Protein AF-A0A4Q3XS67-F1 (afdb_monomer_lite)

Sequence (49 aa):
MSGELITTAQAAEMLGVQPATIYSYVARGVLTRATATSRHEGFALSSQR

pLDDT: mean 82.37, std 18.43, range [44.56, 98.06]

Structure (mmCIF, N/CA/C/O backbone):
data_AF-A0A4Q3XS67-F1
#
_entry.id   AF-A0A4Q3XS67-F1
#
loop_
_atom_site.group_PDB
_atom_site.id
_atom_site.type_symbol
_atom_site.label_atom_id
_atom_site.label_alt_id
_atom_site.label_comp_id
_atom_site.label_asym_id
_atom_site.label_entity_id
_atom_site.label_seq_id
_atom_site.pdbx_PDB_ins_code
_atom_site.Cartn_x
_atom_site.Cartn_y
_atom_site.Cartn_z
_atom_site.occupancy
_atom_site.B_iso_or_equiv
_atom_site.auth_seq_id
_atom_site.auth_comp_id
_atom_site.auth_asym_id
_atom_site.auth_atom_id
_atom_site.pdbx_PDB_model_num
ATOM 1 N N . MET A 1 1 ? 11.442 11.121 -16.957 1.00 44.56 1 MET A N 1
ATOM 2 C CA . MET A 1 1 ? 11.121 11.452 -15.553 1.00 44.56 1 MET A CA 1
ATOM 3 C C . MET A 1 1 ? 11.778 10.409 -14.668 1.00 44.56 1 MET A C 1
ATOM 5 O O . MET A 1 1 ? 11.366 9.259 -14.715 1.00 44.56 1 MET A O 1
ATOM 9 N N . SER A 1 2 ? 12.832 10.764 -13.939 1.00 55.09 2 SER A N 1
ATOM 10 C CA . SER A 1 2 ? 13.411 9.888 -12.916 1.00 55.09 2 SER A CA 1
ATOM 11 C C . SER A 1 2 ? 12.593 10.051 -11.636 1.00 55.09 2 SER A C 1
ATOM 13 O O . SER A 1 2 ? 12.698 11.078 -10.971 1.00 55.09 2 SER A O 1
ATOM 15 N N . GLY A 1 3 ? 11.716 9.089 -11.349 1.00 78.62 3 GLY A N 1
ATOM 16 C CA . GLY A 1 3 ? 11.021 9.015 -10.065 1.00 78.62 3 GLY A CA 1
ATOM 17 C C . GLY A 1 3 ? 11.939 8.406 -9.008 1.00 78.62 3 GLY A C 1
ATOM 18 O O . GLY A 1 3 ? 12.604 7.407 -9.278 1.00 78.62 3 GLY A O 1
ATOM 19 N N . GLU A 1 4 ? 11.987 9.011 -7.825 1.00 88.94 4 GLU A N 1
ATOM 20 C CA . GLU A 1 4 ? 12.672 8.445 -6.663 1.00 88.94 4 GLU A CA 1
ATOM 21 C C . GLU A 1 4 ? 11.806 7.345 -6.032 1.00 88.94 4 GLU A C 1
ATOM 23 O O . GLU A 1 4 ? 10.589 7.494 -5.898 1.00 88.94 4 GLU A O 1
ATOM 28 N N . LEU A 1 5 ? 12.426 6.219 -5.668 1.00 91.88 5 LEU A N 1
ATOM 29 C CA . LEU A 1 5 ? 11.742 5.148 -4.950 1.00 91.88 5 LEU A CA 1
ATOM 30 C C . LEU A 1 5 ? 11.643 5.505 -3.471 1.00 91.88 5 LEU A C 1
ATOM 32 O O . LEU A 1 5 ? 12.645 5.805 -2.830 1.00 91.88 5 LEU A O 1
ATOM 36 N N . ILE A 1 6 ? 10.438 5.392 -2.924 1.00 94.56 6 ILE A N 1
ATOM 37 C CA . ILE A 1 6 ? 10.160 5.642 -1.511 1.00 94.56 6 ILE A CA 1
ATOM 38 C C . ILE A 1 6 ? 9.815 4.347 -0.782 1.00 94.56 6 ILE A C 1
ATOM 40 O O . ILE A 1 6 ? 9.405 3.346 -1.377 1.00 94.56 6 ILE A O 1
ATOM 44 N N . THR A 1 7 ? 9.968 4.370 0.536 1.00 95.00 7 THR A N 1
ATOM 45 C CA . THR A 1 7 ? 9.574 3.253 1.398 1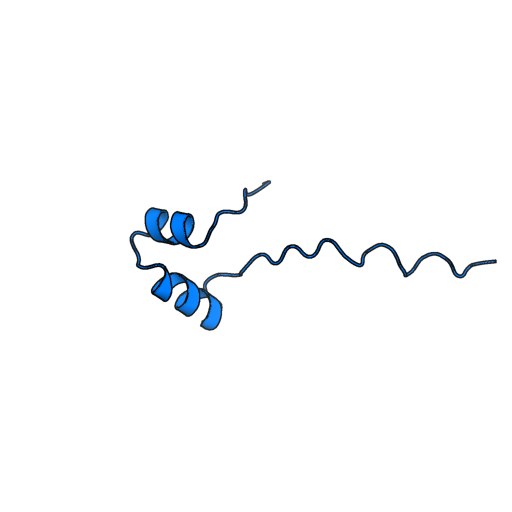.00 95.00 7 THR A CA 1
ATOM 46 C C . THR A 1 7 ? 8.053 3.161 1.549 1.00 95.00 7 THR A C 1
ATOM 48 O O . THR A 1 7 ? 7.320 4.128 1.342 1.00 95.00 7 THR A O 1
ATOM 51 N N . THR A 1 8 ? 7.565 1.999 1.991 1.00 96.12 8 THR A N 1
ATOM 52 C CA . THR A 1 8 ? 6.144 1.782 2.309 1.00 96.12 8 THR A CA 1
ATOM 53 C C . THR A 1 8 ? 5.613 2.785 3.335 1.00 96.12 8 THR A C 1
ATOM 55 O O . THR A 1 8 ? 4.480 3.234 3.206 1.00 96.12 8 THR A O 1
ATOM 58 N N . ALA A 1 9 ? 6.413 3.136 4.349 1.00 97.00 9 ALA A N 1
ATOM 59 C CA . ALA A 1 9 ? 6.010 4.082 5.388 1.00 97.00 9 ALA A CA 1
ATOM 60 C C . ALA A 1 9 ? 5.833 5.495 4.818 1.00 97.00 9 ALA A C 1
ATOM 62 O O . ALA A 1 9 ? 4.790 6.106 5.013 1.00 97.00 9 ALA A O 1
ATOM 63 N N . GLN A 1 10 ? 6.794 5.960 4.018 1.00 96.81 10 GLN A N 1
ATOM 64 C CA . GLN A 1 10 ? 6.699 7.257 3.344 1.00 96.81 10 GLN A CA 1
ATOM 65 C C . GLN A 1 10 ? 5.504 7.304 2.387 1.00 96.81 10 GLN A C 1
ATOM 67 O O . GLN A 1 10 ? 4.753 8.274 2.379 1.00 96.81 10 GLN A O 1
ATOM 72 N N . ALA A 1 11 ? 5.270 6.231 1.625 1.00 96.38 11 ALA A N 1
ATOM 73 C CA . ALA A 1 11 ? 4.094 6.139 0.764 1.00 96.38 11 ALA A CA 1
ATOM 74 C C . ALA A 1 11 ? 2.787 6.213 1.571 1.00 96.38 11 ALA A C 1
ATOM 76 O O . ALA A 1 11 ? 1.836 6.866 1.148 1.00 96.38 11 ALA A O 1
ATOM 77 N N . ALA A 1 12 ? 2.740 5.565 2.737 1.00 97.81 12 ALA A N 1
ATOM 78 C CA . ALA A 1 12 ? 1.588 5.588 3.630 1.00 97.81 12 ALA A CA 1
ATOM 79 C C . ALA A 1 12 ? 1.314 7.001 4.171 1.00 97.81 12 ALA A C 1
ATOM 81 O O . ALA A 1 12 ? 0.175 7.463 4.107 1.00 97.81 12 ALA A O 1
ATOM 82 N N . GLU A 1 13 ? 2.355 7.708 4.615 1.00 98.06 13 GLU A N 1
ATOM 83 C CA . GLU A 1 13 ? 2.263 9.097 5.079 1.00 98.06 13 GLU A CA 1
ATOM 84 C C . GLU A 1 13 ? 1.780 10.040 3.971 1.00 98.06 13 GLU A C 1
ATOM 86 O O . GLU A 1 13 ? 0.833 10.797 4.177 1.00 98.06 13 GLU A O 1
ATOM 91 N N . MET A 1 14 ? 2.362 9.947 2.772 1.00 96.44 14 MET A N 1
ATOM 92 C CA . MET A 1 14 ? 1.988 10.788 1.628 1.00 96.44 14 MET A CA 1
ATO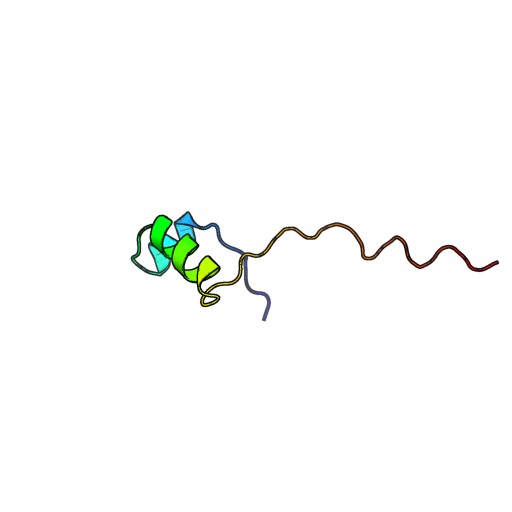M 93 C C . MET A 1 14 ? 0.544 10.567 1.168 1.00 96.44 14 MET A C 1
ATOM 95 O O . MET A 1 14 ? -0.114 11.502 0.717 1.00 96.44 14 MET A O 1
ATOM 99 N N . LEU A 1 15 ? 0.055 9.330 1.260 1.00 95.69 15 LEU A N 1
ATOM 100 C CA . LEU A 1 15 ? -1.302 8.963 0.860 1.00 95.69 15 LEU A CA 1
ATOM 101 C C . LEU A 1 15 ? -2.319 9.084 2.006 1.00 95.69 15 LEU A C 1
ATOM 103 O O . LEU A 1 15 ? -3.508 8.872 1.773 1.00 95.69 15 LEU A O 1
ATOM 107 N N . GLY A 1 16 ? -1.881 9.402 3.229 1.00 97.88 16 GLY A N 1
ATOM 108 C CA . GLY A 1 16 ? -2.750 9.502 4.404 1.00 97.88 16 GLY A CA 1
ATOM 109 C C . GLY A 1 16 ? -3.390 8.170 4.810 1.00 97.88 16 GLY A C 1
ATOM 110 O O . GLY A 1 16 ? -4.519 8.150 5.301 1.00 97.88 16 GLY A O 1
ATOM 111 N N . VAL A 1 17 ? -2.705 7.045 4.583 1.00 97.88 17 VAL A N 1
ATOM 112 C CA . VAL A 1 17 ? -3.211 5.694 4.885 1.00 97.88 17 VAL A CA 1
ATOM 113 C C . VAL A 1 17 ? -2.289 4.943 5.842 1.00 97.88 17 VAL A C 1
ATOM 115 O O . VAL A 1 17 ? -1.159 5.339 6.094 1.00 97.88 17 VAL A O 1
ATOM 118 N N . GLN A 1 18 ? -2.760 3.813 6.372 1.00 97.88 18 GLN A N 1
ATOM 119 C CA . GLN A 1 18 ? -1.916 2.904 7.148 1.00 97.88 18 GLN A CA 1
ATOM 120 C C . GLN A 1 18 ? -0.976 2.101 6.226 1.00 97.88 18 GLN A C 1
ATOM 122 O O . GLN A 1 18 ? -1.382 1.733 5.119 1.00 97.88 18 GLN A O 1
ATOM 127 N N . PRO A 1 19 ? 0.236 1.713 6.673 1.00 97.31 19 PRO A N 1
ATOM 128 C CA . PRO A 1 19 ? 1.141 0.864 5.888 1.00 97.31 19 PRO A CA 1
ATOM 129 C C . PRO A 1 19 ? 0.507 -0.459 5.425 1.00 97.31 19 PRO A C 1
ATOM 131 O O . PRO A 1 19 ? 0.771 -0.925 4.319 1.00 97.31 19 PRO A O 1
ATOM 134 N N . ALA A 1 20 ? -0.391 -1.041 6.229 1.00 97.69 20 ALA A N 1
ATOM 135 C CA . ALA A 1 20 ? -1.170 -2.228 5.860 1.00 97.69 20 ALA A CA 1
ATOM 136 C C . ALA A 1 20 ? -2.021 -2.018 4.589 1.00 97.69 20 ALA A C 1
ATOM 138 O O . ALA A 1 20 ? -2.154 -2.916 3.751 1.00 97.69 20 ALA A O 1
ATOM 139 N N . THR A 1 21 ? -2.554 -0.809 4.404 1.00 97.88 21 THR A N 1
ATOM 140 C CA . THR A 1 21 ? -3.328 -0.430 3.217 1.00 97.88 21 THR A CA 1
ATOM 141 C C . THR A 1 21 ? -2.448 -0.391 1.971 1.00 97.88 21 THR A C 1
ATOM 143 O O . THR A 1 21 ? -2.887 -0.829 0.910 1.00 97.88 21 THR A O 1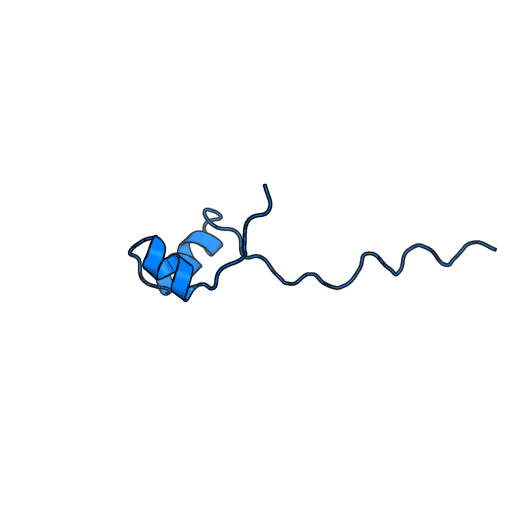
ATOM 146 N N . ILE A 1 22 ? -1.185 0.032 2.091 1.00 97.88 22 ILE A N 1
ATOM 147 C CA . ILE A 1 22 ? -0.232 0.012 0.971 1.00 97.88 22 ILE A CA 1
ATOM 148 C C . ILE A 1 22 ? -0.009 -1.418 0.471 1.00 97.88 22 ILE A C 1
ATOM 150 O O . ILE A 1 22 ? -0.091 -1.662 -0.732 1.00 97.88 22 ILE A O 1
ATOM 154 N N . TYR A 1 23 ? 0.182 -2.386 1.373 1.00 96.12 23 TYR A N 1
ATOM 155 C CA . TYR A 1 23 ? 0.285 -3.797 0.979 1.00 96.12 23 TYR A CA 1
ATOM 156 C C . TYR A 1 23 ? -0.979 -4.296 0.271 1.00 96.12 23 TYR A C 1
ATOM 158 O O . TYR A 1 23 ? -0.883 -5.023 -0.716 1.00 96.12 23 TYR A O 1
ATOM 166 N N . SER A 1 24 ? -2.157 -3.856 0.720 1.00 97.69 24 SER A N 1
ATOM 167 C CA . SER A 1 24 ? -3.431 -4.187 0.070 1.00 97.69 24 SER A CA 1
ATOM 168 C C . SER A 1 24 ? -3.525 -3.593 -1.337 1.00 97.69 24 SER A C 1
ATOM 170 O O . SER A 1 24 ? -3.990 -4.259 -2.258 1.00 97.69 24 SER A O 1
ATOM 172 N N . TYR A 1 25 ? -3.057 -2.361 -1.537 1.00 96.94 25 TYR A N 1
ATOM 173 C CA . TYR A 1 25 ? -2.989 -1.741 -2.861 1.00 96.94 25 TYR A CA 1
ATOM 174 C C . TYR A 1 25 ? -2.021 -2.467 -3.792 1.00 96.94 25 TYR A C 1
ATOM 176 O O . TYR A 1 25 ? -2.342 -2.627 -4.968 1.00 96.94 25 TYR A O 1
ATOM 184 N N 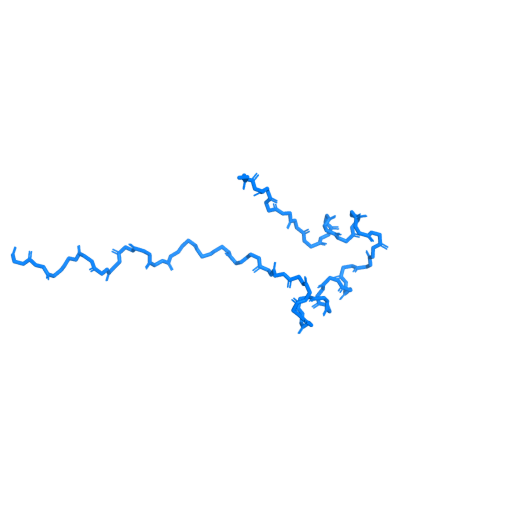. VAL A 1 26 ? -0.896 -2.968 -3.277 1.00 95.94 26 VAL A N 1
ATOM 185 C CA . VAL A 1 26 ? 0.021 -3.809 -4.059 1.00 95.94 26 VAL A CA 1
ATOM 186 C C . VAL A 1 26 ? -0.625 -5.141 -4.429 1.00 95.94 26 VAL A C 1
ATOM 188 O O . VAL A 1 26 ? -0.618 -5.517 -5.597 1.00 95.94 26 VAL A O 1
ATOM 191 N N . ALA A 1 27 ? -1.251 -5.828 -3.472 1.00 96.19 27 ALA A N 1
ATOM 192 C CA . ALA A 1 27 ? -1.947 -7.091 -3.725 1.00 96.19 27 ALA A CA 1
ATOM 193 C C . ALA A 1 27 ? -3.087 -6.943 -4.749 1.00 96.19 27 ALA A C 1
ATOM 195 O O . ALA A 1 27 ? -3.369 -7.864 -5.511 1.00 96.19 27 ALA A O 1
ATOM 196 N N . ARG A 1 28 ? -3.723 -5.767 -4.787 1.00 96.12 28 ARG A N 1
ATOM 197 C CA . ARG A 1 28 ? -4.773 -5.408 -5.751 1.00 96.12 28 ARG A CA 1
ATOM 198 C C . ARG A 1 28 ? -4.232 -4.888 -7.089 1.00 96.12 28 ARG A C 1
ATOM 200 O O . ARG A 1 28 ? -5.034 -4.627 -7.979 1.00 96.12 28 ARG A O 1
ATOM 207 N N . GLY A 1 29 ? -2.919 -4.694 -7.225 1.00 96.38 29 GLY A N 1
ATOM 208 C CA . GLY A 1 29 ? -2.280 -4.162 -8.435 1.00 96.38 29 GLY A CA 1
ATOM 209 C C . GLY A 1 29 ? -2.432 -2.650 -8.646 1.00 96.38 29 GLY A C 1
ATOM 210 O O . GLY A 1 29 ? -2.082 -2.148 -9.707 1.00 96.38 29 GLY A O 1
ATOM 211 N N . VAL A 1 30 ? -2.936 -1.910 -7.653 1.00 96.56 30 VAL A N 1
ATOM 212 C CA . VAL A 1 30 ? -3.053 -0.439 -7.705 1.00 96.56 30 VAL A CA 1
ATOM 213 C C . VAL A 1 30 ? -1.686 0.226 -7.529 1.00 96.56 30 VAL A C 1
ATOM 215 O O . VAL A 1 30 ? -1.411 1.258 -8.132 1.00 96.56 30 VAL A O 1
ATOM 218 N N . LEU A 1 31 ? -0.818 -0.377 -6.712 1.00 94.81 31 LEU A N 1
ATOM 219 C CA . LEU A 1 31 ? 0.576 0.029 -6.547 1.00 94.81 31 LEU A CA 1
ATOM 220 C C . LEU A 1 31 ? 1.502 -1.105 -6.980 1.00 94.81 31 LEU A C 1
ATOM 222 O O . LEU A 1 31 ? 1.191 -2.278 -6.802 1.00 94.81 31 LEU A O 1
ATOM 226 N N . THR A 1 32 ? 2.672 -0.757 -7.510 1.00 92.75 32 THR A N 1
ATOM 227 C CA . THR A 1 32 ? 3.711 -1.734 -7.854 1.00 92.75 32 THR A CA 1
ATOM 228 C C . THR A 1 32 ? 4.891 -1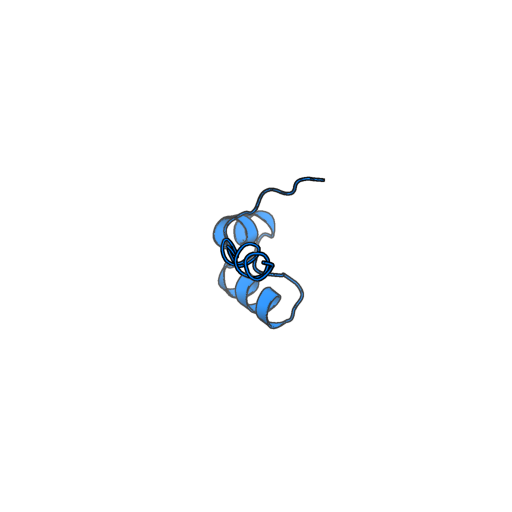.566 -6.914 1.00 92.75 32 THR A C 1
ATOM 230 O O . THR A 1 32 ? 5.413 -0.466 -6.742 1.00 92.75 32 THR A O 1
ATOM 233 N N . ARG A 1 33 ? 5.333 -2.667 -6.304 1.00 91.75 33 ARG A N 1
ATOM 234 C CA . ARG A 1 33 ? 6.568 -2.675 -5.524 1.00 91.75 33 ARG A CA 1
ATOM 235 C C . ARG A 1 33 ? 7.755 -2.686 -6.479 1.00 91.75 33 ARG A C 1
ATOM 237 O O . ARG A 1 33 ? 7.903 -3.620 -7.261 1.00 91.75 33 ARG A O 1
ATOM 244 N N . ALA A 1 34 ? 8.645 -1.713 -6.345 1.00 89.19 34 ALA A N 1
ATOM 245 C CA . ALA A 1 34 ? 9.966 -1.819 -6.938 1.00 89.19 34 ALA A CA 1
ATOM 246 C C . ALA A 1 34 ? 10.785 -2.843 -6.139 1.00 89.19 34 ALA A C 1
ATOM 248 O O . ALA A 1 34 ? 11.109 -2.640 -4.967 1.00 89.19 34 ALA A O 1
ATOM 249 N N . THR A 1 35 ? 11.082 -3.987 -6.745 1.00 80.38 35 THR A N 1
ATOM 250 C CA . THR A 1 35 ? 12.125 -4.880 -6.242 1.00 80.38 35 THR A CA 1
ATOM 251 C C . THR A 1 35 ? 13.457 -4.349 -6.744 1.00 80.38 35 THR A C 1
ATOM 253 O O . THR A 1 35 ? 13.557 -3.987 -7.915 1.00 80.38 35 THR A O 1
ATOM 256 N N . ALA A 1 36 ? 14.486 -4.325 -5.898 1.00 64.12 36 ALA A N 1
ATOM 257 C CA . ALA A 1 36 ? 15.852 -4.090 -6.351 1.00 64.12 36 ALA A CA 1
ATOM 258 C C . ALA A 1 36 ? 16.312 -5.285 -7.205 1.00 64.12 36 ALA A C 1
ATOM 260 O O . ALA A 1 36 ? 17.070 -6.141 -6.756 1.00 64.12 36 ALA A O 1
ATOM 261 N N . THR A 1 37 ? 15.822 -5.370 -8.441 1.00 56.16 37 THR A N 1
ATOM 262 C CA . THR A 1 37 ? 16.397 -6.219 -9.480 1.00 56.16 37 THR A CA 1
ATOM 263 C C . THR A 1 37 ? 17.665 -5.527 -9.956 1.00 56.16 37 THR A C 1
ATOM 265 O O . THR A 1 37 ? 17.739 -4.932 -11.020 1.00 56.16 37 THR A O 1
ATOM 268 N N . SER A 1 38 ? 18.693 -5.599 -9.119 1.00 60.16 38 SER A N 1
ATOM 269 C CA . SER A 1 38 ? 20.076 -5.476 -9.563 1.00 60.16 38 SER A CA 1
ATOM 270 C C . SER A 1 38 ? 20.655 -6.882 -9.606 1.00 60.16 38 SER A C 1
ATOM 272 O O . SER A 1 38 ? 21.416 -7.258 -8.718 1.00 60.16 38 SER A O 1
ATOM 274 N N . ARG A 1 39 ? 20.217 -7.691 -10.581 1.00 60.16 39 ARG A N 1
ATOM 275 C CA . ARG A 1 39 ? 20.864 -8.935 -11.048 1.00 60.16 39 ARG A CA 1
ATOM 276 C C . ARG A 1 39 ? 19.983 -9.588 -12.115 1.00 60.16 39 ARG A C 1
ATOM 278 O O . ARG A 1 39 ? 19.030 -10.270 -11.764 1.00 60.16 39 ARG A O 1
ATOM 285 N N . HIS A 1 40 ? 20.292 -9.335 -13.392 1.00 50.19 40 HIS A N 1
ATOM 286 C CA . HIS A 1 40 ? 20.627 -10.354 -14.410 1.00 50.19 40 HIS A CA 1
ATOM 287 C C . HIS A 1 40 ? 20.627 -9.789 -15.858 1.00 50.19 40 HIS A C 1
ATOM 289 O O . HIS A 1 40 ? 20.188 -10.464 -16.779 1.00 50.19 40 HIS A O 1
ATOM 295 N N . GLU A 1 41 ? 21.142 -8.576 -16.109 1.00 55.00 41 GLU A N 1
ATOM 296 C CA . GLU A 1 41 ? 21.434 -8.109 -17.489 1.00 55.00 41 GLU A CA 1
ATOM 297 C C . GLU A 1 41 ? 22.855 -8.486 -17.972 1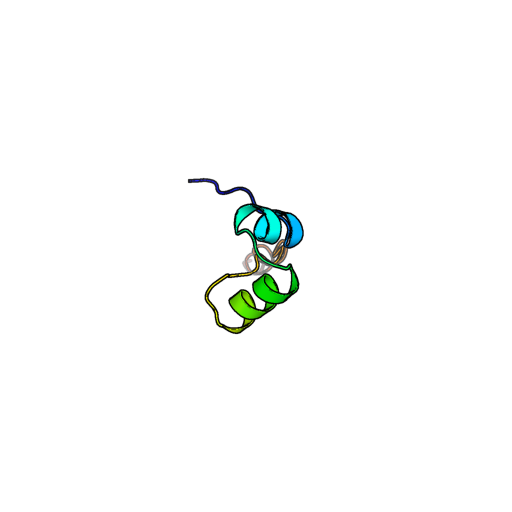.00 55.00 41 GLU A C 1
ATOM 299 O O . GLU A 1 41 ? 23.323 -7.994 -18.991 1.00 55.00 41 GLU A O 1
ATOM 304 N N . GLY A 1 42 ? 23.569 -9.368 -17.259 1.00 52.34 42 GLY A N 1
ATOM 305 C CA . GLY A 1 42 ? 25.001 -9.616 -17.497 1.00 52.34 42 GLY A CA 1
ATOM 306 C C . GLY A 1 42 ? 25.426 -11.037 -17.878 1.00 52.34 42 GLY A C 1
ATOM 307 O O . GLY A 1 42 ? 26.614 -11.241 -18.091 1.00 52.34 42 GLY A O 1
ATOM 308 N N . PHE A 1 43 ? 24.530 -12.028 -17.958 1.00 57.53 43 PHE A N 1
ATOM 309 C CA . PHE A 1 43 ? 24.934 -13.431 -18.202 1.00 57.53 43 PHE A CA 1
ATOM 310 C C . PHE A 1 43 ? 24.389 -14.020 -19.514 1.00 57.53 43 PHE A C 1
ATOM 312 O O . PHE A 1 43 ? 24.110 -15.210 -19.602 1.00 57.53 43 PHE A O 1
ATOM 319 N N . ALA A 1 44 ? 24.205 -13.189 -20.545 1.00 60.22 44 ALA A N 1
ATOM 320 C CA . ALA A 1 44 ? 23.782 -13.648 -21.875 1.00 60.22 44 ALA A CA 1
ATOM 321 C C . ALA A 1 44 ? 24.692 -13.170 -23.026 1.00 60.22 44 ALA A C 1
ATOM 323 O O . ALA A 1 44 ? 24.310 -13.278 -24.186 1.00 60.22 44 ALA A O 1
ATOM 324 N N . LEU A 1 45 ? 25.903 -12.677 -22.735 1.00 60.00 45 LEU A N 1
ATOM 325 C CA . LEU A 1 45 ? 26.893 -12.284 -23.751 1.00 60.00 45 LEU A CA 1
ATOM 326 C C . LEU A 1 45 ? 28.316 -12.711 -23.358 1.00 60.00 45 LEU A C 1
ATOM 328 O O . LEU A 1 45 ? 29.208 -11.897 -23.159 1.00 60.00 45 LEU A O 1
ATOM 332 N N . SER A 1 46 ? 28.538 -14.018 -23.259 1.00 57.47 46 SER A N 1
ATOM 333 C CA . SER A 1 46 ? 29.886 -14.602 -23.328 1.00 57.47 46 SER A CA 1
ATOM 334 C C . SER A 1 46 ? 29.812 -16.070 -23.748 1.00 57.47 46 SER A C 1
ATOM 336 O O . SER A 1 46 ? 30.319 -16.979 -23.104 1.00 57.47 46 SER A O 1
ATOM 338 N N . SER A 1 47 ? 29.147 -16.308 -24.878 1.00 57.97 47 SER A N 1
ATOM 339 C CA . SER A 1 47 ? 29.363 -17.513 -25.676 1.00 57.97 47 SER A CA 1
ATOM 340 C C . SER A 1 47 ? 29.390 -17.106 -27.145 1.00 57.97 47 SER A C 1
ATOM 342 O O . SER A 1 47 ? 28.443 -17.305 -27.899 1.00 57.97 47 SER A O 1
ATOM 344 N N . GLN A 1 48 ? 30.466 -16.424 -27.533 1.00 61.16 48 GLN A N 1
ATOM 345 C CA . GLN A 1 48 ? 30.826 -16.271 -28.934 1.00 61.16 48 GLN A CA 1
ATOM 346 C C . GLN A 1 48 ? 32.351 -16.176 -29.061 1.00 61.16 48 GLN A C 1
ATOM 348 O O . GLN A 1 48 ? 32.917 -15.100 -28.935 1.00 61.16 48 GLN A O 1
ATOM 353 N N . ARG A 1 49 ? 32.914 -17.355 -29.357 1.00 55.44 49 ARG A N 1
ATOM 354 C CA . ARG A 1 49 ? 34.136 -17.649 -30.127 1.00 55.44 49 ARG A CA 1
ATOM 355 C C . ARG A 1 49 ? 35.487 -17.324 -29.500 1.00 55.44 49 ARG A C 1
ATOM 357 O O . ARG A 1 49 ? 35.798 -16.138 -29.289 1.00 55.44 49 ARG A O 1
#

Foldseek 3Di:
DDDDDDDLVVVCVVVVHDSVVVVVCCVVVVDPDDDPPPDDPPPPPDPDD

Radius of gyration: 16.78 Å; chains: 1; bounding box: 39×29×37 Å

Secondary structure (DSSP, 8-state):
--PPP--HHHHHHHHTS-HHHHHHHHHTTSS-------S-SSSSS----